Protein AF-A0AAD4BT68-F1 (afdb_monomer_lite)

Organism: NCBI:txid1328754

Foldseek 3Di:
DPDPVNVVLVVLLVVLVVVLCVFANQVLQQVLQLPDDDDVPADRDVRGDPPDPDDDSVNSLVVLVSSLVSCVVGGDPVSSVVSVVSSVD

Structure (mmCIF, N/CA/C/O backbone):
data_AF-A0AAD4BT68-F1
#
_entry.id   AF-A0AAD4BT68-F1
#
loop_
_atom_site.group_PDB
_atom_site.id
_atom_site.type_symbol
_atom_site.label_atom_id
_atom_site.label_alt_id
_atom_site.label_comp_id
_atom_site.label_asym_id
_atom_site.label_entity_id
_atom_site.label_seq_id
_atom_site.pdbx_PDB_ins_code
_atom_site.Cartn_x
_atom_site.Cartn_y
_atom_site.Cartn_z
_atom_site.occupancy
_atom_site.B_iso_or_equiv
_atom_site.auth_seq_id
_atom_site.auth_comp_id
_atom_site.auth_asym_id
_atom_site.auth_atom_id
_atom_site.pdbx_PDB_model_num
ATOM 1 N N . MET A 1 1 ? 18.225 15.615 12.467 1.00 55.56 1 MET A N 1
ATOM 2 C CA . MET A 1 1 ? 18.664 15.148 11.136 1.00 55.56 1 MET A CA 1
ATOM 3 C C . MET A 1 1 ? 17.741 14.001 10.766 1.00 55.56 1 MET A C 1
ATOM 5 O O . MET A 1 1 ? 17.673 13.082 11.573 1.00 55.56 1 MET A O 1
ATOM 9 N N . PRO A 1 2 ? 16.962 14.066 9.675 1.00 60.47 2 PRO A N 1
ATOM 10 C CA . PRO A 1 2 ? 16.177 12.913 9.256 1.00 60.47 2 PRO A CA 1
ATOM 11 C C . PRO A 1 2 ? 17.158 11.808 8.868 1.00 60.47 2 PRO A C 1
ATOM 13 O O . PRO A 1 2 ? 18.080 12.043 8.089 1.00 60.47 2 PRO A O 1
ATOM 16 N N . GLU A 1 3 ? 17.004 10.638 9.469 1.00 82.62 3 GLU A N 1
ATOM 17 C CA . GLU A 1 3 ? 17.831 9.478 9.169 1.00 82.62 3 GLU A CA 1
A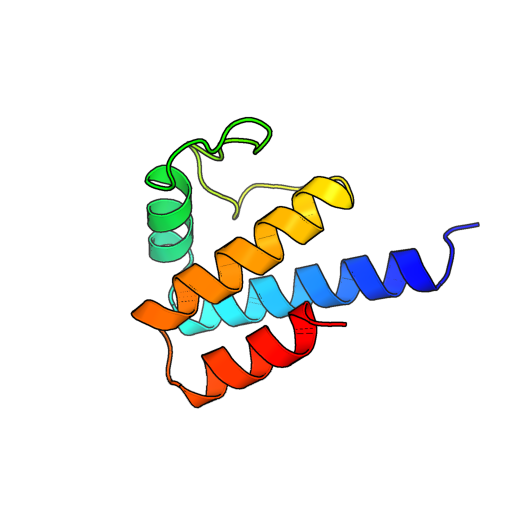TOM 18 C C . GLU A 1 3 ? 17.549 9.033 7.727 1.00 82.62 3 GLU A C 1
ATOM 20 O O . GLU A 1 3 ? 16.396 9.025 7.294 1.00 82.62 3 GLU A O 1
ATOM 25 N N . VAL A 1 4 ? 18.589 8.703 6.958 1.00 79.44 4 VAL A N 1
ATOM 26 C CA . VAL A 1 4 ? 18.477 8.352 5.527 1.00 79.44 4 VAL A CA 1
ATOM 27 C C . VAL A 1 4 ? 17.427 7.257 5.301 1.00 79.44 4 VAL A C 1
ATOM 29 O O . VAL A 1 4 ? 16.627 7.349 4.372 1.00 79.44 4 VAL A O 1
ATOM 32 N N . LEU A 1 5 ? 17.355 6.290 6.219 1.00 75.12 5 LEU A N 1
ATOM 33 C CA . LEU A 1 5 ? 16.361 5.219 6.224 1.00 75.12 5 LEU A CA 1
ATOM 34 C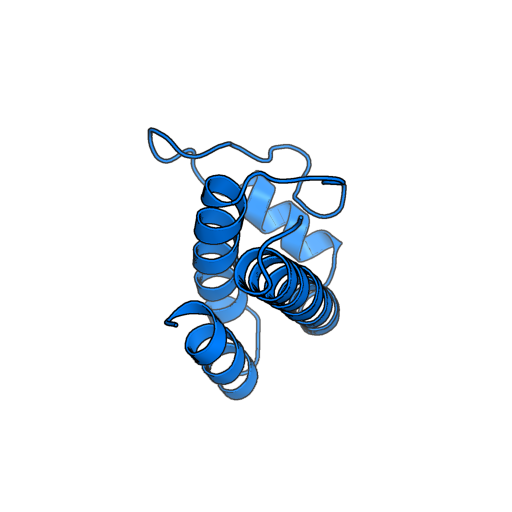 C . LEU A 1 5 ? 14.915 5.742 6.250 1.00 75.12 5 LEU A C 1
ATOM 36 O O . LEU A 1 5 ? 14.077 5.268 5.490 1.00 75.12 5 LEU A O 1
ATOM 40 N N . HIS A 1 6 ? 14.627 6.759 7.065 1.00 77.31 6 HIS A N 1
ATOM 41 C CA . HIS A 1 6 ? 13.294 7.357 7.147 1.00 77.31 6 HIS A CA 1
ATOM 42 C C . HIS A 1 6 ? 12.890 8.038 5.829 1.00 77.31 6 HIS A C 1
ATOM 44 O O . HIS A 1 6 ? 11.720 8.021 5.448 1.00 77.31 6 HIS A O 1
ATOM 50 N N . ILE A 1 7 ? 13.842 8.655 5.121 1.00 78.62 7 ILE A N 1
ATOM 51 C CA . ILE A 1 7 ? 13.578 9.293 3.822 1.00 78.62 7 ILE A CA 1
ATOM 52 C C . ILE A 1 7 ? 13.273 8.229 2.763 1.00 78.62 7 ILE A C 1
ATOM 54 O O . ILE A 1 7 ? 12.287 8.368 2.043 1.00 78.62 7 ILE A O 1
ATOM 58 N N . PHE A 1 8 ? 14.075 7.162 2.700 1.00 76.38 8 PHE A N 1
ATOM 59 C CA . PHE A 1 8 ? 13.848 6.059 1.763 1.00 76.38 8 PHE A CA 1
ATOM 60 C C . PHE A 1 8 ? 12.517 5.358 2.011 1.00 76.38 8 PHE A C 1
ATOM 62 O O . PHE A 1 8 ? 11.768 5.149 1.063 1.00 76.38 8 PHE A O 1
ATOM 69 N N . PHE A 1 9 ? 12.198 5.070 3.275 1.00 75.62 9 PHE A N 1
ATOM 70 C CA . PHE A 1 9 ? 10.943 4.420 3.638 1.00 75.62 9 PHE A CA 1
ATOM 71 C C . PHE A 1 9 ? 9.735 5.267 3.233 1.00 75.62 9 PHE A C 1
ATOM 73 O O . PHE A 1 9 ? 8.761 4.755 2.696 1.00 75.62 9 PHE A O 1
ATOM 80 N N . ARG A 1 10 ? 9.784 6.588 3.429 1.00 79.94 10 ARG A N 1
ATOM 81 C CA . ARG A 1 10 ? 8.697 7.462 2.975 1.00 79.94 10 ARG A CA 1
ATOM 82 C C . ARG A 1 10 ? 8.593 7.529 1.449 1.00 79.94 10 ARG A C 1
ATOM 84 O O . ARG A 1 10 ? 7.488 7.510 0.918 1.00 79.94 10 ARG A O 1
ATOM 91 N N . PHE A 1 11 ? 9.729 7.601 0.759 1.00 80.75 11 PHE A N 1
ATOM 92 C CA . PHE A 1 11 ? 9.763 7.650 -0.699 1.00 80.75 11 PHE A CA 1
ATOM 93 C C . PHE A 1 11 ? 9.197 6.376 -1.337 1.00 80.75 11 PHE A C 1
ATOM 95 O O . PHE A 1 11 ? 8.432 6.484 -2.293 1.00 80.75 11 PHE A O 1
ATOM 102 N N . SER A 1 12 ? 9.531 5.192 -0.806 1.00 74.69 12 SER A N 1
ATOM 103 C CA . SER A 1 12 ? 8.989 3.927 -1.318 1.00 74.69 12 SER A CA 1
ATOM 104 C C . SER A 1 12 ? 7.473 3.888 -1.183 1.00 74.69 12 SER A C 1
ATOM 106 O O . SER A 1 12 ? 6.789 3.665 -2.171 1.00 74.69 12 SER A O 1
ATOM 108 N N . TYR A 1 13 ? 6.929 4.248 -0.021 1.00 80.19 13 TYR A N 1
ATOM 109 C CA . TYR A 1 13 ? 5.479 4.295 0.167 1.00 80.19 13 TYR A CA 1
ATOM 110 C C . TYR A 1 13 ? 4.758 5.262 -0.769 1.00 80.19 13 TYR A C 1
ATOM 112 O O . TYR A 1 13 ? 3.761 4.881 -1.380 1.00 80.19 13 TYR A O 1
ATOM 120 N N . ASP A 1 14 ? 5.252 6.497 -0.901 1.00 82.81 14 ASP A N 1
ATOM 121 C CA . ASP A 1 14 ? 4.627 7.487 -1.784 1.00 82.81 14 ASP A CA 1
ATOM 122 C C . ASP A 1 14 ? 4.639 6.994 -3.248 1.00 82.81 14 ASP A C 1
ATOM 124 O O . ASP A 1 14 ? 3.670 7.189 -3.987 1.00 82.81 14 ASP A O 1
ATOM 128 N N . HIS A 1 15 ? 5.711 6.310 -3.658 1.00 83.88 15 HIS A N 1
ATOM 129 C CA . HIS A 1 15 ? 5.858 5.739 -4.994 1.00 83.88 15 HIS A CA 1
ATOM 130 C C . HIS A 1 15 ? 4.955 4.518 -5.233 1.00 83.88 15 HIS A C 1
ATOM 132 O O . HIS A 1 15 ? 4.212 4.490 -6.218 1.00 83.88 15 HIS A O 1
ATOM 138 N N . ASP A 1 16 ? 4.971 3.549 -4.317 1.00 80.44 16 ASP A N 1
ATOM 139 C CA . ASP A 1 16 ? 4.183 2.314 -4.388 1.00 80.44 16 ASP A CA 1
ATOM 140 C C . ASP A 1 16 ? 2.684 2.624 -4.403 1.00 80.44 16 ASP A C 1
ATOM 142 O O . ASP A 1 16 ? 1.920 2.067 -5.199 1.00 80.44 16 ASP A O 1
ATOM 146 N N . LEU A 1 17 ? 2.259 3.570 -3.558 1.00 81.81 17 LEU A N 1
ATOM 147 C CA . LEU A 1 17 ? 0.878 4.026 -3.500 1.00 81.81 17 LEU A CA 1
ATOM 148 C C . LEU A 1 17 ? 0.462 4.704 -4.809 1.00 81.81 17 LEU A C 1
ATOM 150 O O . LEU A 1 17 ? -0.611 4.402 -5.332 1.00 81.81 17 LEU A O 1
ATOM 154 N N . ALA A 1 18 ? 1.303 5.577 -5.371 1.00 84.62 18 ALA A N 1
ATOM 155 C CA . ALA A 1 18 ? 1.019 6.219 -6.652 1.00 84.62 18 ALA A CA 1
ATOM 156 C C . ALA A 1 18 ? 0.858 5.187 -7.778 1.00 84.62 18 ALA A C 1
ATOM 158 O O . ALA A 1 18 ? -0.094 5.261 -8.557 1.00 84.62 18 ALA A O 1
ATOM 159 N N . TRP A 1 19 ? 1.740 4.188 -7.844 1.00 84.50 19 TRP A N 1
ATOM 160 C CA . TRP A 1 19 ? 1.641 3.102 -8.820 1.00 84.50 19 TRP A CA 1
ATOM 161 C C . TRP A 1 19 ? 0.354 2.299 -8.677 1.00 84.50 19 TRP A C 1
ATOM 163 O O . TRP A 1 19 ? -0.322 2.051 -9.675 1.00 84.50 19 TRP A O 1
ATOM 173 N N . CYS A 1 20 ? -0.030 1.946 -7.451 1.00 80.25 20 CYS A N 1
ATOM 174 C CA . CYS A 1 20 ? -1.269 1.211 -7.215 1.00 80.25 20 CYS A CA 1
ATOM 175 C C . CYS A 1 20 ? -2.505 2.041 -7.590 1.00 80.25 20 CYS A C 1
ATOM 177 O O . CYS A 1 20 ? -3.413 1.519 -8.238 1.00 80.25 20 CYS A O 1
ATOM 179 N N . ILE A 1 21 ? -2.520 3.341 -7.266 1.00 83.88 21 ILE A N 1
ATOM 180 C CA . ILE A 1 21 ? -3.592 4.270 -7.666 1.00 83.88 21 ILE A CA 1
ATOM 181 C C . ILE A 1 21 ? -3.738 4.326 -9.188 1.00 83.88 21 ILE A C 1
ATOM 183 O O . ILE A 1 21 ? -4.863 4.324 -9.689 1.00 83.88 21 ILE A O 1
ATOM 187 N N . HIS A 1 22 ? -2.626 4.350 -9.922 1.00 84.31 22 HIS A N 1
ATOM 188 C CA . HIS A 1 22 ? -2.645 4.338 -11.384 1.00 84.31 22 HIS A CA 1
ATOM 189 C C . HIS A 1 22 ? -3.058 2.987 -11.979 1.00 84.31 22 HIS A C 1
ATOM 191 O O . HIS A 1 22 ? -3.678 2.969 -13.039 1.00 84.31 22 HIS A O 1
ATOM 197 N N . ALA A 1 23 ? -2.712 1.874 -11.328 1.00 81.50 23 ALA A N 1
ATOM 198 C CA . ALA A 1 23 ? -2.997 0.532 -11.828 1.00 81.50 23 ALA A CA 1
ATOM 199 C C . ALA A 1 23 ? -4.468 0.121 -11.667 1.00 81.50 23 ALA A C 1
ATOM 201 O O . ALA A 1 23 ? -4.983 -0.602 -12.516 1.00 81.50 23 ALA A O 1
ATOM 202 N N . VAL A 1 24 ? -5.120 0.554 -10.584 1.00 82.00 24 VAL A N 1
ATOM 203 C CA . VAL A 1 24 ? -6.481 0.127 -10.228 1.00 82.00 24 VAL A CA 1
ATOM 204 C C . VAL A 1 24 ? -7.473 1.265 -10.478 1.00 82.00 24 VAL A C 1
ATOM 206 O O . VAL A 1 24 ? -8.256 1.207 -11.418 1.00 82.00 24 VAL A O 1
ATOM 209 N N . SER A 1 25 ? -7.409 2.318 -9.659 1.00 84.75 25 SER A N 1
ATOM 210 C CA . SER A 1 25 ? -8.133 3.599 -9.752 1.00 84.75 25 SER A CA 1
ATOM 211 C C . SER A 1 25 ? -8.229 4.184 -8.337 1.00 84.75 25 SER A C 1
ATOM 213 O O . SER A 1 25 ? -8.431 3.421 -7.387 1.00 84.75 25 SER A O 1
ATOM 215 N N . PRO A 1 26 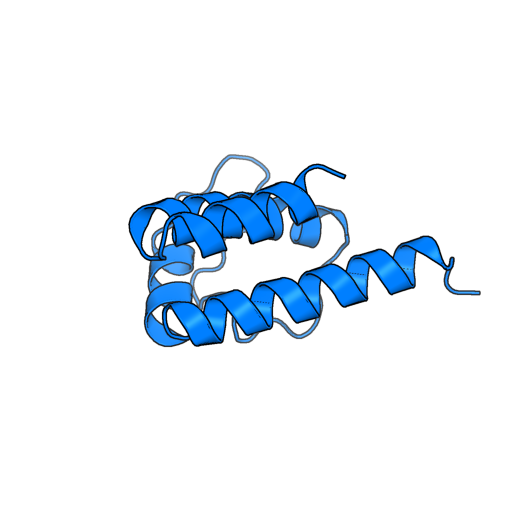? -8.180 5.517 -8.145 1.00 84.12 26 PRO A N 1
ATOM 216 C CA . PRO A 1 26 ? -8.365 6.125 -6.826 1.00 84.12 26 PRO A CA 1
ATOM 217 C C . PRO A 1 26 ? -9.667 5.698 -6.127 1.00 84.12 26 PRO A C 1
ATOM 219 O O . PRO A 1 26 ? -9.669 5.431 -4.928 1.00 84.12 26 PRO A O 1
ATOM 222 N N . ALA A 1 27 ? -10.772 5.610 -6.877 1.00 85.94 27 ALA A N 1
ATOM 223 C CA . ALA A 1 27 ? -12.090 5.308 -6.316 1.00 85.94 27 ALA A CA 1
ATOM 224 C C . ALA A 1 27 ? -12.198 3.860 -5.816 1.00 85.94 27 ALA A C 1
ATOM 226 O O . ALA A 1 27 ? -12.814 3.601 -4.786 1.00 85.94 27 ALA A O 1
ATOM 227 N N . GLU A 1 28 ? -11.583 2.925 -6.536 1.00 85.19 28 GLU A N 1
ATOM 228 C CA . GLU A 1 28 ? -11.578 1.508 -6.175 1.00 85.19 28 GLU A CA 1
ATOM 229 C C . GLU A 1 28 ? -10.657 1.242 -4.977 1.00 85.19 28 GLU A C 1
ATOM 231 O O . GLU A 1 28 ? -11.013 0.485 -4.075 1.00 85.19 28 GLU A O 1
ATOM 236 N N . ILE A 1 29 ? -9.526 1.949 -4.897 1.00 83.06 29 ILE A N 1
ATOM 237 C CA . ILE A 1 29 ? -8.655 1.916 -3.718 1.00 83.06 29 ILE A CA 1
ATOM 238 C C . ILE A 1 29 ? -9.395 2.413 -2.479 1.00 83.06 29 ILE A C 1
ATOM 240 O O . ILE A 1 29 ? -9.427 1.717 -1.466 1.00 83.06 29 ILE A O 1
ATOM 244 N N . ASP A 1 30 ? -10.025 3.586 -2.547 1.00 84.62 30 ASP A N 1
ATOM 245 C CA . ASP A 1 30 ? -10.754 4.126 -1.399 1.00 84.62 30 ASP A CA 1
ATOM 246 C C . ASP A 1 30 ? -11.931 3.229 -0.992 1.00 84.62 30 ASP A C 1
ATOM 248 O O . ASP A 1 30 ? -12.175 3.054 0.204 1.00 84.62 30 ASP A O 1
ATOM 252 N N . PHE A 1 31 ? -12.613 2.598 -1.956 1.00 84.50 31 PHE A N 1
ATOM 253 C CA . PHE A 1 31 ? -13.652 1.608 -1.677 1.00 84.50 31 PHE A CA 1
ATOM 254 C C . PHE A 1 31 ? -13.097 0.411 -0.897 1.00 84.50 31 PHE A C 1
ATOM 256 O O . PHE A 1 31 ? -13.618 0.095 0.174 1.00 84.50 31 PHE A O 1
ATOM 263 N N . HIS A 1 32 ? -12.009 -0.209 -1.359 1.00 80.88 32 HIS A N 1
ATOM 264 C CA . HIS A 1 32 ? -11.394 -1.339 -0.661 1.00 80.88 32 HIS A CA 1
ATOM 265 C C . HIS A 1 32 ? -10.950 -0.976 0.759 1.00 80.88 32 HIS A C 1
ATOM 267 O O . HIS A 1 32 ? -11.222 -1.732 1.690 1.00 80.88 32 HIS A O 1
ATOM 273 N N . PHE A 1 33 ? -10.348 0.201 0.955 1.00 77.88 33 PHE A N 1
ATOM 274 C CA . PHE A 1 33 ? -9.962 0.670 2.289 1.00 77.88 33 PHE A CA 1
ATOM 275 C C . PHE A 1 33 ? -11.157 1.006 3.191 1.00 77.88 33 PHE A C 1
ATOM 277 O O . PHE A 1 33 ? -11.067 0.823 4.403 1.00 77.88 33 PHE A O 1
ATOM 284 N N . SER A 1 34 ? -12.282 1.450 2.623 1.00 81.19 34 SER A N 1
ATOM 285 C CA . SER A 1 34 ? -13.513 1.709 3.383 1.00 81.19 34 SER A CA 1
ATOM 286 C C . SER A 1 34 ? -14.222 0.428 3.844 1.00 81.19 34 SER A C 1
ATOM 288 O O . SER A 1 34 ? -14.857 0.421 4.897 1.00 81.19 34 SER A O 1
ATOM 290 N N . VAL A 1 35 ? -14.099 -0.655 3.068 1.00 80.00 35 VAL A N 1
ATOM 291 C CA . VAL A 1 35 ? -14.695 -1.976 3.347 1.00 80.00 35 VAL A CA 1
ATOM 292 C C . VAL A 1 35 ? -13.769 -2.845 4.204 1.00 80.00 35 VAL A C 1
ATOM 294 O O . VAL A 1 35 ? -14.210 -3.834 4.795 1.00 80.00 35 VAL A O 1
ATOM 297 N N . LEU A 1 36 ? -12.489 -2.477 4.296 1.00 75.19 36 LEU A N 1
ATOM 298 C CA . LEU A 1 36 ? -11.488 -3.198 5.066 1.00 75.19 36 LEU A CA 1
ATOM 299 C C . LEU A 1 36 ? -11.922 -3.309 6.534 1.00 75.19 36 LEU A C 1
ATOM 301 O O . LEU A 1 36 ? -12.152 -2.308 7.218 1.00 75.19 36 LEU A O 1
ATOM 305 N N . GLN A 1 37 ? -12.046 -4.543 7.022 1.00 67.06 37 GLN A N 1
ATOM 306 C CA . GLN A 1 37 ? -12.482 -4.775 8.392 1.00 67.06 37 GLN A CA 1
ATOM 307 C C . GLN A 1 37 ? -11.434 -4.236 9.380 1.00 67.06 37 GLN A C 1
ATOM 309 O O . GLN A 1 37 ? -10.245 -4.518 9.206 1.00 67.06 37 GLN A O 1
ATOM 314 N N . PRO A 1 38 ? -11.846 -3.504 10.434 1.00 63.19 38 PRO A N 1
ATOM 315 C CA . PRO A 1 38 ? -10.949 -3.135 11.518 1.00 63.19 38 PRO A CA 1
ATOM 316 C C . PRO A 1 38 ? -10.366 -4.400 12.147 1.00 63.19 38 PRO A C 1
ATOM 318 O O . PRO A 1 38 ? -11.054 -5.119 12.872 1.00 63.19 38 PRO A O 1
ATOM 321 N N . ILE A 1 39 ? -9.091 -4.673 11.891 1.00 63.56 39 ILE A N 1
ATOM 322 C CA . ILE A 1 39 ? -8.340 -5.651 12.673 1.00 63.56 39 ILE A CA 1
ATOM 323 C C . ILE A 1 39 ? -7.908 -4.933 13.949 1.00 63.56 39 ILE A C 1
ATOM 325 O O . ILE A 1 39 ? -7.415 -3.808 13.893 1.00 63.56 39 ILE A O 1
ATOM 329 N N . THR A 1 40 ? -8.100 -5.549 15.113 1.00 55.22 40 THR A N 1
ATOM 330 C CA . THR A 1 40 ? -7.710 -4.978 16.409 1.00 55.22 40 THR A CA 1
ATOM 331 C C . THR A 1 40 ? -6.270 -4.438 16.335 1.00 55.22 40 THR A C 1
ATOM 333 O O . THR A 1 40 ? -5.368 -5.156 15.910 1.00 55.22 40 THR A O 1
ATOM 336 N N . ASN A 1 41 ? -6.062 -3.173 16.723 1.00 56.91 41 ASN A N 1
ATOM 337 C CA . ASN A 1 41 ? -4.815 -2.390 16.583 1.00 56.91 41 ASN A CA 1
ATOM 338 C C . ASN A 1 41 ? -4.474 -1.812 15.193 1.00 56.91 41 ASN A C 1
ATOM 340 O O . ASN A 1 41 ? -3.396 -1.236 15.054 1.00 56.91 41 ASN A O 1
ATOM 344 N N . HIS A 1 42 ? -5.368 -1.890 14.205 1.00 59.66 42 HIS A N 1
ATOM 345 C CA . HIS A 1 42 ? -5.214 -1.217 12.911 1.00 59.66 42 HIS A CA 1
ATOM 346 C C . HIS A 1 42 ? -6.167 -0.026 12.797 1.00 59.66 42 HIS A C 1
ATOM 348 O O . HIS A 1 42 ? -7.289 -0.042 13.311 1.00 59.66 42 HIS A O 1
ATOM 354 N N . GLN A 1 43 ? -5.708 1.036 12.140 1.00 66.06 43 GLN A N 1
ATOM 355 C CA . GLN A 1 43 ? -6.485 2.259 11.980 1.00 66.06 43 GLN A CA 1
ATOM 356 C C . GLN A 1 43 ? -7.462 2.111 10.806 1.00 66.06 43 GLN A C 1
ATOM 358 O O . GLN A 1 43 ? -7.049 1.825 9.687 1.00 66.06 43 GLN A O 1
ATOM 363 N N . CYS A 1 44 ? -8.763 2.290 11.054 1.00 66.38 44 CYS A N 1
ATOM 364 C CA . CYS A 1 44 ? -9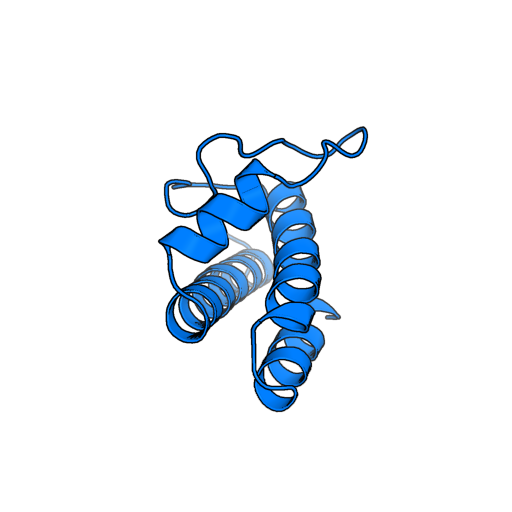.771 2.269 9.992 1.00 66.38 44 CYS A CA 1
ATOM 365 C C . CYS A 1 44 ? -9.754 3.559 9.171 1.00 66.38 44 CYS A C 1
ATOM 367 O O . CYS A 1 44 ? -9.848 4.658 9.722 1.00 66.38 44 CYS A O 1
ATOM 369 N N . PHE A 1 45 ? -9.747 3.414 7.846 1.00 71.12 45 PHE A N 1
ATOM 370 C CA . PHE A 1 45 ? -9.783 4.517 6.886 1.00 71.12 45 PHE A CA 1
ATOM 371 C C . PHE A 1 45 ? -11.146 4.586 6.190 1.00 71.12 45 PHE A C 1
ATOM 373 O O . PHE A 1 45 ? -11.263 4.376 4.988 1.00 71.12 45 PHE A O 1
ATOM 380 N N . ALA A 1 46 ? -12.197 4.903 6.953 1.00 66.69 46 ALA A N 1
ATOM 381 C CA . ALA A 1 46 ? -13.578 4.935 6.451 1.00 66.69 46 ALA A CA 1
ATOM 382 C C . ALA A 1 46 ? -13.794 5.902 5.264 1.00 66.69 46 ALA A C 1
ATOM 384 O O . ALA A 1 46 ? -14.686 5.698 4.449 1.00 66.69 46 ALA A O 1
ATOM 385 N N . THR A 1 47 ? -12.973 6.949 5.150 1.00 70.62 47 THR A N 1
ATOM 386 C CA . THR A 1 47 ? -12.975 7.910 4.030 1.00 70.62 47 THR A CA 1
ATOM 387 C C . THR A 1 47 ? -11.962 7.589 2.925 1.00 70.62 47 THR A C 1
ATOM 389 O O . THR A 1 47 ? -11.751 8.433 2.053 1.00 70.62 47 THR A O 1
ATOM 392 N N . GLY A 1 48 ? -11.329 6.414 2.974 1.00 75.62 48 GLY A N 1
ATOM 393 C CA . GLY A 1 48 ? -10.245 6.024 2.080 1.00 75.62 48 GLY A CA 1
ATOM 394 C C . GLY A 1 48 ? -8.877 6.570 2.499 1.00 75.62 48 GLY A C 1
ATOM 395 O O . GLY A 1 48 ? -8.745 7.282 3.502 1.00 75.62 48 GLY A O 1
ATOM 396 N N . ILE A 1 49 ? -7.849 6.221 1.724 1.00 76.94 49 ILE A N 1
ATOM 397 C CA . ILE A 1 49 ? -6.443 6.550 2.016 1.00 76.94 49 ILE A CA 1
ATOM 398 C C . ILE A 1 49 ? -5.890 7.662 1.123 1.00 76.94 49 ILE A C 1
ATOM 400 O O . ILE A 1 49 ? -4.893 8.289 1.478 1.00 76.94 49 ILE A O 1
ATOM 404 N N . THR A 1 50 ? -6.555 7.976 0.008 1.00 74.38 50 THR A N 1
ATOM 405 C CA . THR A 1 50 ? -6.081 8.980 -0.965 1.00 74.38 50 THR A CA 1
ATOM 406 C C . THR A 1 50 ? -5.983 10.397 -0.390 1.00 74.38 50 THR A C 1
ATOM 408 O O . THR A 1 50 ? -5.252 11.237 -0.909 1.00 74.38 50 THR A O 1
ATOM 411 N N . LYS A 1 51 ? -6.699 10.682 0.705 1.00 73.00 51 LYS A N 1
ATOM 412 C CA . LYS A 1 51 ? -6.725 11.997 1.372 1.00 73.00 51 LYS A CA 1
ATOM 413 C C . LYS A 1 51 ? -5.725 12.128 2.525 1.00 73.00 51 LYS A C 1
ATOM 415 O O . LYS A 1 51 ? -5.647 13.196 3.139 1.00 73.00 51 LYS A O 1
ATOM 420 N N . LEU A 1 52 ? -4.981 11.071 2.853 1.00 72.81 52 LEU A N 1
ATOM 421 C CA . LEU A 1 52 ? -4.019 11.093 3.953 1.00 72.81 52 LEU A CA 1
ATOM 422 C C . LEU A 1 52 ? -2.798 11.936 3.575 1.00 72.81 52 LEU A C 1
ATOM 424 O O . LEU A 1 52 ? -2.060 11.614 2.653 1.00 72.81 52 LEU A O 1
ATOM 428 N N . LYS A 1 53 ? -2.563 13.025 4.316 1.00 66.19 53 LYS A N 1
ATOM 429 C CA . LYS A 1 53 ? -1.384 13.891 4.116 1.00 66.19 53 LYS A CA 1
ATOM 430 C C . LYS A 1 53 ? -0.136 13.389 4.840 1.00 66.19 53 LYS A C 1
ATOM 432 O O . LYS A 1 53 ? 0.982 13.699 4.429 1.00 66.19 53 LYS A O 1
ATOM 437 N N . GLN A 1 54 ? -0.324 12.698 5.962 1.00 65.81 54 GLN A N 1
ATOM 438 C CA . GLN A 1 54 ? 0.749 12.181 6.803 1.00 65.81 54 GLN A CA 1
ATOM 439 C C . GLN A 1 54 ? 0.286 10.903 7.498 1.00 65.81 54 GLN A C 1
ATOM 441 O O . GLN A 1 54 ? -0.828 10.842 8.014 1.00 65.81 54 GLN A O 1
ATOM 446 N N . VAL A 1 55 ? 1.170 9.912 7.526 1.00 70.50 55 VAL A N 1
ATOM 447 C CA . VAL A 1 55 ? 1.017 8.660 8.268 1.00 70.50 55 VAL A CA 1
ATOM 448 C C . VAL A 1 55 ? 2.279 8.441 9.101 1.00 70.50 55 VAL A C 1
ATOM 450 O O . VAL A 1 55 ? 3.361 8.895 8.724 1.00 70.50 55 VAL A O 1
ATOM 453 N N . THR A 1 56 ? 2.152 7.807 10.266 1.00 76.25 56 THR A N 1
ATOM 454 C CA . THR A 1 56 ? 3.315 7.388 11.065 1.00 76.25 56 THR A CA 1
ATOM 455 C C . THR A 1 56 ? 3.909 6.104 10.480 1.00 76.25 56 THR A C 1
ATOM 457 O O . THR A 1 56 ? 3.210 5.359 9.800 1.00 76.25 56 THR A O 1
ATOM 460 N N . GLY A 1 57 ? 5.184 5.803 10.759 1.00 74.75 57 GLY A N 1
ATOM 461 C CA . GLY A 1 57 ? 5.874 4.654 10.147 1.00 74.75 57 GLY A CA 1
ATOM 462 C C . GLY A 1 57 ? 5.177 3.300 10.355 1.00 74.75 57 GLY A C 1
ATOM 463 O O . GLY A 1 57 ? 5.142 2.487 9.438 1.00 74.75 57 GLY A O 1
ATOM 464 N N . LYS A 1 58 ? 4.541 3.080 11.517 1.00 77.69 58 LYS A N 1
ATOM 465 C CA . LYS A 1 58 ? 3.737 1.869 11.763 1.00 77.69 58 LYS A CA 1
ATOM 466 C C . LYS A 1 58 ? 2.510 1.807 10.848 1.00 77.69 58 LYS A C 1
ATOM 468 O O . LYS A 1 58 ? 2.294 0.794 10.201 1.00 77.69 58 LYS A O 1
ATOM 473 N N . ILE A 1 59 ? 1.762 2.908 10.751 1.00 77.50 59 ILE A N 1
ATOM 474 C CA . ILE A 1 59 ? 0.592 3.006 9.866 1.00 77.50 59 ILE A CA 1
ATOM 475 C C . ILE A 1 59 ? 1.008 2.792 8.410 1.00 77.50 59 ILE A C 1
ATOM 477 O O . ILE A 1 59 ? 0.303 2.136 7.656 1.00 77.50 59 ILE A O 1
ATOM 481 N N . GLN A 1 60 ? 2.160 3.330 8.016 1.00 78.00 60 GLN A N 1
ATOM 482 C CA . GLN A 1 60 ? 2.695 3.165 6.674 1.00 78.00 60 GLN A CA 1
ATOM 483 C C . GLN A 1 60 ? 2.985 1.691 6.346 1.00 78.00 60 GLN A C 1
ATOM 485 O O . GLN A 1 60 ? 2.574 1.214 5.293 1.00 78.00 60 GLN A O 1
ATOM 490 N N . CYS A 1 61 ? 3.628 0.966 7.266 1.00 78.56 61 CYS A N 1
ATOM 491 C CA . CYS A 1 61 ? 3.900 -0.464 7.120 1.00 78.56 61 CYS A CA 1
ATOM 492 C C . CYS A 1 61 ? 2.601 -1.285 7.029 1.00 78.56 61 CYS A C 1
ATOM 494 O O . CYS A 1 61 ? 2.454 -2.124 6.141 1.00 78.56 61 CYS A O 1
ATOM 496 N N . ASP A 1 62 ? 1.620 -0.993 7.886 1.00 80.12 62 ASP A N 1
ATOM 497 C CA . ASP A 1 62 ? 0.309 -1.651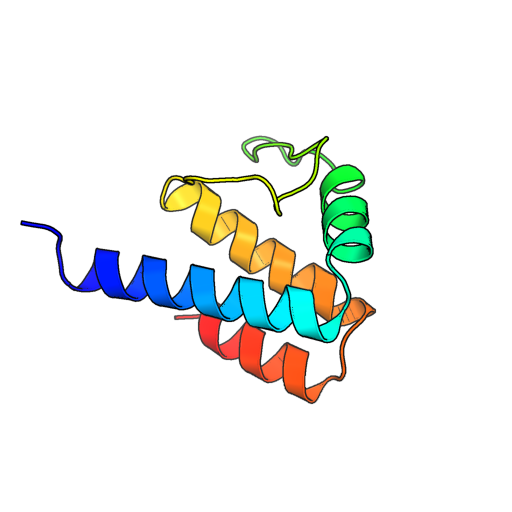 7.845 1.00 80.12 62 ASP A CA 1
ATOM 498 C C . ASP A 1 62 ? -0.396 -1.389 6.496 1.00 80.12 62 ASP A C 1
ATOM 500 O O . ASP A 1 62 ? -0.910 -2.309 5.858 1.00 80.12 62 ASP A O 1
ATOM 504 N N . LEU A 1 63 ? -0.363 -0.142 6.007 1.00 79.88 63 LEU A N 1
ATOM 505 C CA . LEU A 1 63 ? -0.942 0.246 4.717 1.00 79.88 63 LEU A CA 1
ATOM 506 C C . LEU A 1 63 ? -0.272 -0.451 3.530 1.00 79.88 63 LEU A C 1
ATOM 508 O O . LEU A 1 63 ? -0.983 -0.860 2.615 1.00 79.88 63 LEU A O 1
ATOM 512 N N . GLN A 1 64 ? 1.052 -0.623 3.539 1.00 80.06 64 GLN A N 1
ATOM 513 C CA . GLN A 1 64 ? 1.775 -1.342 2.482 1.00 80.06 64 GLN A CA 1
ATOM 514 C C . GLN A 1 64 ? 1.349 -2.812 2.391 1.00 80.06 64 GLN A C 1
ATOM 516 O O . GLN A 1 64 ? 1.082 -3.303 1.293 1.00 80.06 64 GLN A O 1
ATOM 521 N N . HIS A 1 65 ? 1.189 -3.496 3.526 1.00 81.56 65 HIS A N 1
ATOM 522 C CA . HIS A 1 65 ? 0.690 -4.874 3.546 1.00 81.56 65 HIS A CA 1
ATOM 523 C C . HIS A 1 65 ? -0.743 -4.980 3.006 1.00 81.56 65 HIS A C 1
ATOM 525 O O . HIS A 1 65 ? -1.055 -5.884 2.227 1.00 81.56 65 HIS A O 1
ATOM 531 N N . TYR A 1 66 ? -1.616 -4.031 3.358 1.00 80.75 66 TYR A N 1
ATOM 532 C CA . TYR A 1 66 ? -2.968 -3.980 2.797 1.00 80.75 66 TYR A CA 1
ATOM 533 C C . TYR A 1 66 ? -2.979 -3.672 1.302 1.00 80.75 66 TYR A C 1
ATOM 535 O O . TYR A 1 66 ? -3.794 -4.236 0.572 1.00 80.75 66 TYR A O 1
ATOM 543 N N . LEU A 1 67 ? -2.068 -2.817 0.835 1.00 80.81 67 LEU A N 1
ATOM 544 C CA . LEU A 1 67 ? -1.922 -2.479 -0.576 1.00 80.81 67 LEU A CA 1
ATOM 545 C C . LEU A 1 67 ? -1.637 -3.737 -1.404 1.00 80.81 67 LEU A C 1
ATOM 547 O O . LEU A 1 67 ? -2.317 -3.971 -2.399 1.00 80.81 67 LEU A O 1
ATOM 551 N N . VAL A 1 68 ? -0.702 -4.579 -0.947 1.00 83.25 68 VAL A N 1
ATOM 552 C CA . VAL A 1 68 ? -0.344 -5.858 -1.584 1.00 83.25 68 VAL A CA 1
ATOM 553 C C . VAL A 1 68 ? -1.540 -6.810 -1.644 1.00 83.25 68 VAL A C 1
ATOM 555 O O . VAL A 1 68 ? -1.829 -7.375 -2.700 1.00 83.25 68 VAL A O 1
ATOM 558 N N . ALA A 1 69 ? -2.267 -6.961 -0.534 1.00 83.19 69 ALA A N 1
ATOM 559 C CA . ALA A 1 69 ? -3.460 -7.805 -0.488 1.00 83.19 69 ALA A CA 1
ATOM 560 C C . ALA A 1 69 ? -4.567 -7.300 -1.432 1.00 83.19 69 ALA A C 1
ATOM 562 O O . ALA A 1 69 ? -5.238 -8.096 -2.085 1.00 83.19 69 ALA A O 1
ATOM 563 N N . MET A 1 70 ? -4.734 -5.981 -1.537 1.00 82.38 70 MET A N 1
ATOM 564 C CA . MET A 1 70 ? -5.741 -5.347 -2.386 1.00 82.38 70 MET A CA 1
ATOM 565 C C . MET A 1 70 ? -5.430 -5.517 -3.877 1.00 82.38 70 MET A C 1
ATOM 567 O O . MET A 1 70 ? -6.285 -5.972 -4.638 1.00 82.38 70 MET A O 1
ATOM 571 N N . ILE A 1 71 ? -4.198 -5.227 -4.306 1.00 82.81 71 ILE A N 1
ATOM 572 C C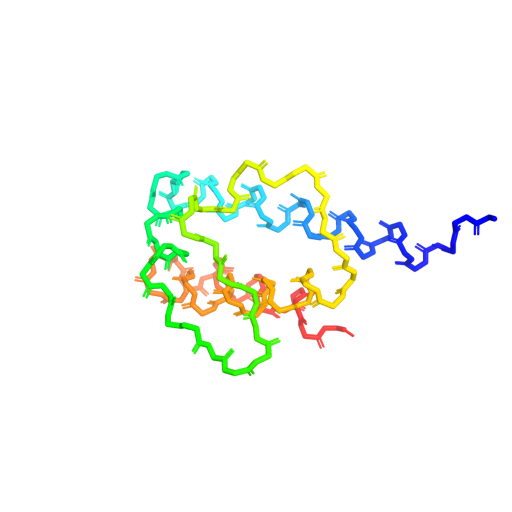A . ILE A 1 71 ? -3.820 -5.373 -5.720 1.00 82.81 71 ILE A CA 1
ATOM 573 C C . ILE A 1 71 ? -3.798 -6.835 -6.173 1.00 82.81 71 ILE A C 1
ATOM 575 O O . ILE A 1 71 ? -3.965 -7.088 -7.362 1.00 82.81 71 ILE A O 1
ATOM 579 N N . ALA A 1 72 ? -3.639 -7.802 -5.264 1.00 84.44 72 ALA A N 1
ATOM 580 C CA . ALA A 1 72 ? -3.664 -9.222 -5.609 1.00 84.44 72 ALA A CA 1
ATOM 581 C C . ALA A 1 72 ? -4.990 -9.663 -6.261 1.00 84.44 72 ALA A C 1
ATOM 583 O O . ALA A 1 72 ? -4.991 -10.608 -7.048 1.00 84.44 72 ALA A O 1
ATOM 584 N N . GLY A 1 73 ? -6.099 -8.973 -5.963 1.00 80.81 73 GLY A N 1
ATOM 585 C CA . GLY A 1 73 ? -7.416 -9.236 -6.554 1.00 80.81 73 GLY A CA 1
ATOM 586 C C . GLY A 1 73 ? -7.765 -8.392 -7.786 1.00 80.81 73 GLY A C 1
ATOM 587 O O . GLY A 1 73 ? -8.722 -8.731 -8.476 1.00 80.81 73 GLY A O 1
ATOM 588 N N . ALA A 1 74 ? -7.017 -7.318 -8.067 1.00 79.50 74 ALA A N 1
ATOM 589 C CA . ALA A 1 74 ? -7.394 -6.305 -9.063 1.00 79.50 74 ALA A CA 1
ATOM 590 C C . ALA A 1 74 ? -6.323 -6.032 -10.140 1.00 79.50 74 ALA A C 1
ATOM 592 O O . ALA A 1 74 ? -6.653 -5.632 -11.254 1.00 79.50 74 ALA A O 1
ATOM 593 N N . ALA A 1 75 ? -5.040 -6.252 -9.842 1.00 80.50 75 ALA A N 1
ATOM 594 C CA . ALA A 1 75 ? -3.928 -5.930 -10.734 1.00 80.50 75 ALA A CA 1
ATOM 595 C C . ALA A 1 75 ? -3.356 -7.167 -11.449 1.00 80.50 75 ALA A C 1
ATOM 597 O O . ALA A 1 75 ? -3.529 -8.314 -11.035 1.00 80.50 75 ALA A O 1
ATOM 598 N N . LEU A 1 76 ? -2.600 -6.931 -12.527 1.00 82.50 76 LEU A N 1
ATOM 599 C CA . LEU A 1 76 ? -1.887 -7.991 -13.242 1.00 82.50 76 LEU A CA 1
ATOM 600 C C . LEU A 1 76 ? -0.856 -8.674 -12.313 1.00 82.50 76 LEU A C 1
ATOM 602 O O . LEU A 1 76 ? -0.127 -7.971 -11.608 1.00 82.50 76 LEU A O 1
ATOM 606 N N . PRO A 1 77 ? -0.659 -10.008 -12.380 1.00 84.00 77 PRO A N 1
ATOM 607 C CA . PRO A 1 77 ? 0.270 -10.727 -11.499 1.00 84.00 77 PRO A CA 1
ATOM 608 C C . PRO A 1 77 ? 1.727 -10.238 -11.509 1.00 84.00 77 PRO A C 1
ATOM 610 O O . PRO A 1 77 ? 2.485 -10.562 -10.596 1.00 84.00 77 PRO A O 1
ATOM 613 N N . GLY A 1 78 ? 2.157 -9.523 -12.554 1.00 84.50 78 GLY A N 1
ATOM 614 C CA . GLY A 1 78 ? 3.477 -8.883 -12.600 1.00 84.50 78 GLY A CA 1
ATOM 615 C C . GLY A 1 78 ? 3.578 -7.661 -11.681 1.00 84.50 78 GLY A C 1
ATOM 616 O O . GLY A 1 78 ? 4.581 -7.498 -10.995 1.00 84.50 78 GLY A O 1
ATOM 617 N N . ILE A 1 79 ? 2.512 -6.858 -11.609 1.00 78.62 79 ILE A N 1
ATOM 618 C CA . ILE A 1 79 ? 2.420 -5.678 -10.738 1.00 78.62 79 ILE A CA 1
ATOM 619 C C . ILE A 1 79 ? 2.374 -6.123 -9.275 1.00 78.62 79 ILE A C 1
ATOM 621 O O . ILE A 1 79 ? 3.127 -5.611 -8.455 1.00 78.62 79 ILE A O 1
ATOM 625 N N . VAL A 1 80 ? 1.565 -7.144 -8.970 1.00 83.19 80 VAL A N 1
ATOM 626 C CA . VAL A 1 80 ? 1.458 -7.715 -7.616 1.00 83.19 80 VAL A CA 1
ATOM 627 C C . VAL A 1 80 ? 2.820 -8.197 -7.114 1.00 83.19 80 VAL A C 1
ATOM 629 O O . VAL A 1 80 ? 3.213 -7.877 -5.998 1.00 83.19 80 VAL A O 1
ATOM 632 N N . ARG A 1 81 ? 3.576 -8.915 -7.956 1.00 85.31 81 ARG A N 1
ATOM 633 C CA . ARG A 1 81 ? 4.923 -9.396 -7.614 1.00 85.31 81 ARG A CA 1
ATOM 634 C C . ARG A 1 81 ? 5.923 -8.265 -7.395 1.00 85.31 81 ARG A C 1
ATOM 636 O O . ARG A 1 81 ? 6.707 -8.344 -6.455 1.00 85.31 81 ARG A O 1
ATOM 643 N N . ALA A 1 82 ? 5.888 -7.230 -8.234 1.00 83.75 82 ALA A N 1
ATOM 644 C CA . ALA A 1 82 ? 6.770 -6.076 -8.089 1.00 83.75 82 ALA A CA 1
ATOM 645 C C . ALA A 1 82 ? 6.524 -5.355 -6.755 1.00 83.75 82 ALA A C 1
ATOM 647 O O . ALA A 1 82 ? 7.458 -5.171 -5.982 1.00 83.75 82 ALA A O 1
ATOM 648 N N . VAL A 1 83 ? 5.267 -5.035 -6.439 1.00 80.81 83 VAL A N 1
ATOM 649 C CA . VAL A 1 83 ? 4.919 -4.347 -5.186 1.00 80.81 83 VAL A CA 1
ATOM 650 C C . VAL A 1 83 ? 5.195 -5.236 -3.969 1.00 80.81 83 VAL A C 1
ATOM 652 O O . VAL A 1 83 ? 5.792 -4.767 -3.010 1.00 80.81 83 VAL A O 1
ATOM 655 N N . HIS A 1 84 ? 4.864 -6.533 -4.015 1.00 84.56 84 HIS A N 1
ATOM 656 C CA . HIS A 1 84 ? 5.182 -7.468 -2.924 1.00 84.56 84 HIS A CA 1
ATOM 657 C C . HIS A 1 84 ? 6.681 -7.491 -2.605 1.00 84.56 84 HIS A C 1
ATOM 659 O O . HIS A 1 84 ? 7.067 -7.422 -1.443 1.00 84.56 84 HIS A O 1
ATOM 665 N N . SER A 1 85 ? 7.533 -7.517 -3.636 1.00 84.06 85 SER A N 1
ATOM 666 C CA . SER A 1 85 ? 8.986 -7.516 -3.444 1.00 84.06 85 SER A CA 1
ATOM 667 C C . SER A 1 85 ? 9.530 -6.232 -2.812 1.00 84.06 85 SER A C 1
ATOM 669 O O . SER A 1 85 ? 10.597 -6.271 -2.213 1.00 84.06 85 SER A O 1
ATOM 671 N N . LEU A 1 86 ? 8.813 -5.110 -2.931 1.00 78.38 86 LEU A N 1
ATOM 672 C CA . LEU A 1 86 ? 9.194 -3.829 -2.328 1.00 78.38 86 LEU A CA 1
ATOM 673 C C . LEU A 1 86 ? 8.754 -3.720 -0.862 1.00 78.38 86 LEU A C 1
ATOM 675 O O . LEU A 1 86 ? 9.389 -3.003 -0.094 1.00 78.38 86 LEU A O 1
ATOM 679 N N . VAL A 1 87 ? 7.696 -4.438 -0.476 1.00 76.56 87 VAL A N 1
ATOM 680 C CA . VAL A 1 87 ? 7.122 -4.408 0.880 1.00 76.56 87 VAL A CA 1
ATOM 681 C C . VAL A 1 87 ? 7.790 -5.414 1.832 1.00 76.56 87 VAL A C 1
ATOM 683 O O . VAL A 1 87 ? 7.745 -5.215 3.039 1.00 76.56 87 VAL A O 1
ATOM 686 N N . GLU A 1 88 ? 8.435 -6.469 1.321 1.00 75.00 88 GLU A N 1
ATOM 687 C CA . GLU A 1 88 ? 9.101 -7.504 2.140 1.00 75.00 88 GLU A CA 1
ATOM 688 C C . GLU A 1 88 ? 10.517 -7.148 2.660 1.00 75.00 88 GLU A C 1
ATOM 690 O O . GLU A 1 88 ? 11.128 -7.978 3.339 1.00 75.00 88 GLU A O 1
ATOM 695 N N . PHE A 1 89 ? 11.052 -5.958 2.356 1.00 59.31 89 PHE A N 1
ATOM 696 C CA . PHE A 1 89 ? 12.369 -5.485 2.830 1.00 59.31 89 PHE A CA 1
ATOM 697 C C . PHE A 1 89 ? 12.312 -4.815 4.209 1.00 59.31 89 PHE A C 1
ATOM 699 O O . PHE A 1 89 ? 13.264 -5.039 4.994 1.00 59.31 89 PHE A O 1
#

Radius of gyration: 12.81 Å; chains: 1; bounding box: 33×26×30 Å

Sequence (89 aa):
MPEVLHIFFRFSYDHDLAWCIHAVSPAEIDFHFSVLQPITNHQCFATGITKLKQVTGKIQCDLQHYLVAMIAGAALPGIVRAVHSLVEF

pLDDT: mean 77.29, std 7.56, range [55.22, 85.94]

Secondary structure (DSSP, 8-state):
---HHHHHHHHHHHHHHHHHHHHS-HHHHHHHHHHS---TTS---TT-STT-S---HHHHHHHHHHHHHHHHHHS-HHHHHHHHHHH--